Protein AF-A0AA36BND4-F1 (afdb_monomer_lite)

Radius of gyration: 19.96 Å; chains: 1; bounding box: 48×33×44 Å

Organism: Octopus vulgaris (NCBI:txid6645)

InterPro domains:
  IPR000215 Serpin family [PTHR11461] (5-72)
  IPR023796 Serpin domain [PF00079] (4-73)
  IPR036186 Serpin superfamily [SSF56574] (3-73)
  IPR042178 Serpin superfamily, domain 1 [G3DSA:3.30.497.10] (11-64)
  IPR042185 Serpin superfamily, domain 2 [G3DSA:2.30.39.10] (4-73)

pLDDT: mean 78.81, std 16.25, range [34.03, 93.25]

Sequence (76 aa):
MMLLELNISKFRLESSFQLGDVLKKLGLSDIFDPLKADLSGMTGGEKNIYASEMFHKAFVDVNEEGTEATAVIREG

Foldseek 3Di:
DDDDDDDDDWDKDKDKDFCQVVCVVVVNPQLCPQVRRDPCVPVVHDHSHHDPTDMWIWMWTDDPVGIDTDTDDDDD

Structure (mmCIF, N/CA/C/O backbone):
data_AF-A0AA36BND4-F1
#
_entry.id   AF-A0AA36BND4-F1
#
loop_
_atom_site.group_PDB
_atom_site.id
_atom_site.type_symbol
_atom_site.label_atom_id
_atom_site.label_alt_id
_atom_site.label_comp_id
_atom_site.label_asym_id
_atom_site.label_entity_id
_atom_site.label_seq_id
_atom_site.pdbx_PDB_ins_code
_atom_site.Cartn_x
_atom_site.Cartn_y
_atom_site.Cartn_z
_atom_site.occupancy
_atom_site.B_iso_or_equiv
_atom_site.auth_seq_id
_atom_site.auth_comp_id
_atom_site.auth_asym_id
_atom_site.auth_atom_id
_atom_site.pdbx_PDB_model_num
ATOM 1 N N . MET A 1 1 ? -29.994 28.723 24.394 1.00 48.78 1 MET A N 1
ATOM 2 C CA . MET A 1 1 ? -28.813 27.901 24.059 1.00 48.78 1 MET A CA 1
ATOM 3 C C . MET A 1 1 ? -29.177 26.460 24.387 1.00 48.78 1 MET A C 1
ATOM 5 O O . MET A 1 1 ? -29.481 26.203 25.541 1.00 48.78 1 MET A O 1
ATOM 9 N N . MET A 1 2 ? -29.296 25.576 23.391 1.00 49.44 2 MET A N 1
ATOM 10 C CA . MET A 1 2 ? -29.525 24.140 23.625 1.00 49.44 2 MET A CA 1
ATOM 11 C C . MET A 1 2 ? -28.176 23.425 23.683 1.00 49.44 2 MET A C 1
ATOM 13 O O . MET A 1 2 ? -27.294 23.732 22.884 1.00 49.44 2 MET A O 1
ATOM 17 N N . LEU A 1 3 ? -28.028 22.504 24.634 1.00 69.06 3 LEU A N 1
ATOM 18 C CA . LEU A 1 3 ? -26.880 21.606 24.740 1.00 69.06 3 LEU A CA 1
ATOM 19 C C . LEU A 1 3 ? -27.164 20.343 23.921 1.00 69.06 3 LEU A C 1
ATOM 21 O O . LEU A 1 3 ? -28.263 19.797 23.991 1.00 69.06 3 LEU A O 1
ATOM 25 N N . LEU A 1 4 ? -26.181 19.911 23.133 1.00 71.25 4 LEU A N 1
ATOM 26 C CA . LEU A 1 4 ? -26.205 18.643 22.411 1.00 71.25 4 LEU A CA 1
ATOM 27 C C . LEU A 1 4 ? -25.496 17.591 23.269 1.00 71.25 4 LEU A C 1
ATOM 29 O O . LEU A 1 4 ? -24.317 17.754 23.577 1.00 71.25 4 LEU A O 1
ATOM 33 N N . GLU A 1 5 ? -26.195 16.519 23.635 1.00 72.62 5 GLU A N 1
ATOM 34 C CA . GLU A 1 5 ? -25.577 15.346 24.257 1.00 72.62 5 GLU A CA 1
ATOM 35 C C . GLU A 1 5 ? -25.055 14.404 23.164 1.00 72.62 5 GLU A C 1
ATOM 37 O O . GLU A 1 5 ? -25.828 13.828 22.397 1.00 72.62 5 GLU A O 1
ATOM 42 N N . LEU A 1 6 ? -23.728 14.267 23.075 1.00 74.12 6 LEU A N 1
ATOM 43 C CA . LEU A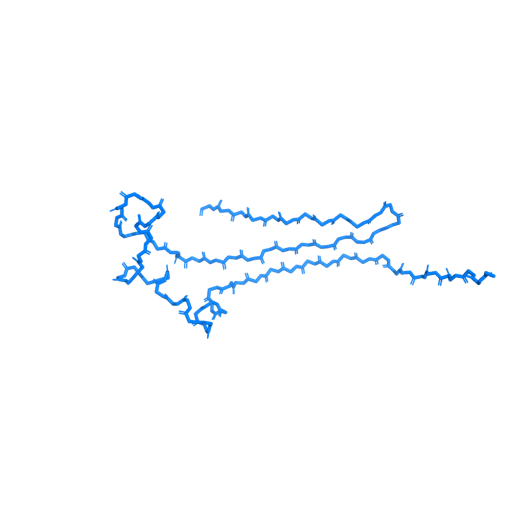 1 6 ? -23.055 13.388 22.121 1.00 74.12 6 LEU A CA 1
ATOM 44 C C . LEU A 1 6 ? -22.678 12.074 22.816 1.00 74.12 6 LEU A C 1
ATOM 46 O O . LEU A 1 6 ? -21.881 12.072 23.748 1.00 74.12 6 LEU A O 1
ATOM 50 N N . ASN A 1 7 ? -23.221 10.957 22.334 1.00 77.25 7 ASN A N 1
ATOM 51 C CA . ASN A 1 7 ? -22.823 9.615 22.757 1.00 77.25 7 ASN A CA 1
ATOM 52 C C . ASN A 1 7 ? -22.131 8.910 21.587 1.00 77.25 7 ASN A C 1
ATOM 54 O O . ASN A 1 7 ? -22.752 8.689 20.547 1.00 77.25 7 ASN A O 1
ATOM 58 N N . ILE A 1 8 ? -20.856 8.552 21.754 1.00 80.25 8 ILE A N 1
ATOM 59 C CA . ILE A 1 8 ? -20.080 7.785 20.774 1.00 80.25 8 ILE A CA 1
ATOM 60 C C . ILE A 1 8 ? -19.448 6.574 21.458 1.00 80.25 8 ILE A C 1
ATOM 62 O O . ILE A 1 8 ? -18.866 6.683 22.535 1.00 80.25 8 ILE A O 1
ATOM 66 N N . SER A 1 9 ? -19.607 5.394 20.861 1.00 81.19 9 SER A N 1
ATOM 67 C CA . SER A 1 9 ? -19.023 4.163 21.394 1.00 81.19 9 SER A CA 1
ATOM 68 C C . SER A 1 9 ? -17.519 4.126 21.145 1.00 81.19 9 SER A C 1
ATOM 70 O O . SER A 1 9 ? -17.053 4.563 20.096 1.00 81.19 9 SER A O 1
ATOM 72 N N . LYS A 1 10 ? -16.766 3.541 22.080 1.00 85.94 10 LYS A N 1
ATOM 73 C CA . LYS A 1 10 ? -15.354 3.212 21.860 1.00 85.94 10 LYS A CA 1
ATOM 74 C C . LYS A 1 10 ? -15.254 2.158 20.766 1.00 85.94 10 LYS A C 1
ATOM 76 O O . LYS A 1 10 ? -15.949 1.141 20.832 1.00 85.94 10 LYS A O 1
ATOM 81 N N . PHE A 1 11 ? -14.394 2.379 19.782 1.00 87.00 11 PHE A N 1
ATOM 82 C CA . PHE A 1 11 ? -14.140 1.392 18.742 1.00 87.00 11 PHE A CA 1
ATOM 83 C C . PHE A 1 11 ? -12.702 1.476 18.250 1.00 87.00 11 PHE A C 1
ATOM 85 O O . PHE A 1 11 ? -12.076 2.534 18.257 1.00 87.00 11 PHE A O 1
ATOM 92 N N . ARG A 1 12 ? -12.210 0.337 17.770 1.00 83.69 12 ARG A N 1
ATOM 93 C CA . ARG A 1 12 ? -10.938 0.230 17.069 1.00 83.69 12 ARG A CA 1
ATOM 94 C C . ARG A 1 12 ? -11.193 -0.343 15.683 1.00 83.69 12 ARG A C 1
ATOM 96 O O . ARG A 1 12 ? -11.840 -1.381 15.554 1.00 83.69 12 ARG A O 1
ATOM 103 N N . LEU A 1 13 ? -10.681 0.331 14.663 1.00 87.12 13 LEU A N 1
ATOM 104 C CA . LEU A 1 13 ? -10.684 -0.130 13.279 1.00 87.12 13 LEU A CA 1
ATOM 105 C C .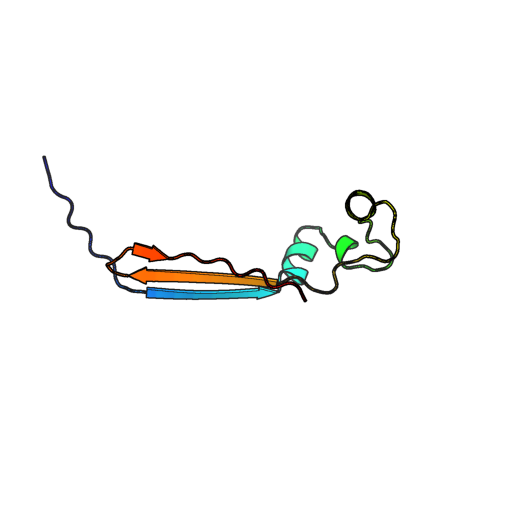 LEU A 1 13 ? -9.241 -0.361 12.848 1.00 87.12 13 LEU A C 1
ATOM 107 O O . LEU A 1 13 ? -8.392 0.503 13.037 1.00 87.12 13 LEU A O 1
ATOM 111 N N . GLU A 1 14 ? -8.975 -1.508 12.240 1.00 88.25 14 GLU A N 1
ATOM 112 C CA . GLU A 1 14 ? -7.720 -1.791 11.548 1.00 88.25 14 GLU A CA 1
ATOM 113 C C . GLU A 1 14 ? -8.058 -2.148 10.105 1.00 88.25 14 GLU A C 1
ATOM 115 O O . GLU A 1 14 ? -9.036 -2.846 9.828 1.00 88.25 14 GLU A O 1
ATOM 120 N N . SER A 1 15 ? -7.284 -1.632 9.161 1.00 83.56 15 SER A N 1
ATOM 121 C CA . SER A 1 15 ? -7.458 -1.929 7.747 1.00 83.56 15 SER A CA 1
ATOM 122 C C . SER A 1 15 ? -6.105 -2.087 7.077 1.00 83.56 15 SER A C 1
ATOM 124 O O . SER A 1 15 ? -5.184 -1.303 7.299 1.00 83.56 15 SER A O 1
ATOM 126 N N . SER A 1 16 ? -5.994 -3.128 6.261 1.00 85.56 16 SER A N 1
ATOM 127 C CA . SER A 1 16 ? -4.808 -3.443 5.475 1.00 85.56 16 SER A CA 1
ATOM 128 C C . SER A 1 16 ? -5.251 -3.738 4.051 1.00 85.56 16 SER A C 1
ATOM 130 O O . SER A 1 16 ? -6.102 -4.603 3.836 1.00 85.56 16 SER A O 1
ATOM 132 N N . PHE A 1 17 ? -4.697 -3.010 3.086 1.00 84.19 17 PHE A N 1
ATOM 133 C CA . PHE A 1 17 ? -5.029 -3.148 1.675 1.00 84.19 17 PHE A CA 1
ATOM 134 C C . PHE A 1 17 ? -3.767 -3.381 0.858 1.00 84.19 17 PHE A C 1
ATOM 136 O O . PHE A 1 17 ? -2.799 -2.627 0.963 1.00 84.19 17 PHE A O 1
ATOM 143 N N . GLN A 1 18 ? -3.811 -4.384 -0.013 1.00 85.94 18 GLN A N 1
ATOM 144 C CA . GLN A 1 18 ? -2.859 -4.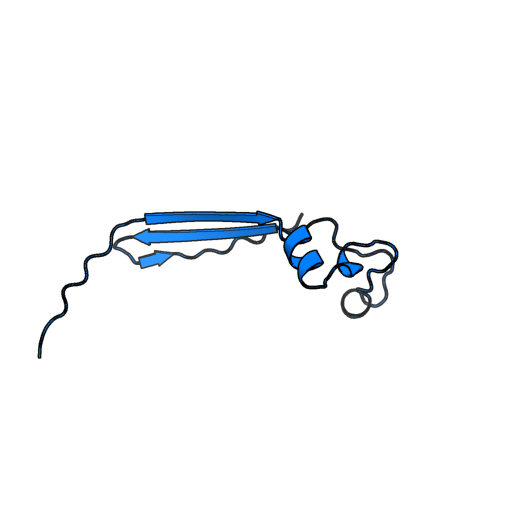510 -1.106 1.00 85.94 18 GLN A CA 1
ATOM 145 C C . GLN A 1 18 ? -3.317 -3.583 -2.234 1.00 85.94 18 GLN A C 1
ATOM 147 O O . GLN A 1 18 ? -4.321 -3.830 -2.903 1.00 85.94 18 GLN A O 1
ATOM 152 N N . LEU A 1 19 ? -2.601 -2.476 -2.414 1.00 87.81 19 LEU A N 1
ATOM 153 C CA . LEU A 1 19 ? -2.977 -1.424 -3.355 1.00 87.81 19 LEU A CA 1
ATOM 154 C C . LEU A 1 19 ? -2.592 -1.743 -4.798 1.00 87.81 19 LEU A C 1
ATOM 156 O O . LEU A 1 19 ? -3.132 -1.112 -5.700 1.00 87.81 19 LEU A O 1
ATOM 160 N N . GLY A 1 20 ? -1.710 -2.719 -5.032 1.00 87.50 20 GLY A N 1
ATOM 161 C CA . GLY A 1 20 ? -1.212 -3.042 -6.373 1.00 87.50 20 GLY A CA 1
ATOM 162 C C . GLY A 1 20 ? -2.330 -3.206 -7.409 1.00 87.50 20 GLY A C 1
ATOM 163 O O . GLY A 1 20 ? -2.321 -2.540 -8.440 1.00 87.50 20 GLY A O 1
ATOM 164 N N . ASP A 1 21 ? -3.346 -4.019 -7.114 1.00 86.75 21 ASP A N 1
ATOM 165 C CA . ASP A 1 21 ? -4.451 -4.257 -8.053 1.00 86.75 21 ASP A CA 1
ATOM 166 C C . ASP A 1 21 ? -5.389 -3.055 -8.197 1.00 86.75 21 ASP A C 1
ATOM 168 O O . ASP A 1 21 ? -5.933 -2.813 -9.275 1.00 86.75 21 ASP A O 1
ATOM 172 N N . VAL A 1 22 ? -5.577 -2.286 -7.123 1.00 90.00 22 VAL A N 1
ATOM 173 C CA . VAL A 1 22 ? -6.393 -1.065 -7.148 1.00 90.00 22 VAL A CA 1
ATOM 174 C C . VAL A 1 22 ? -5.724 -0.012 -8.027 1.00 90.00 22 VAL A C 1
ATOM 176 O O . VAL A 1 22 ? -6.365 0.554 -8.907 1.00 90.00 22 VAL A O 1
ATOM 179 N N . LEU A 1 23 ? -4.423 0.205 -7.849 1.00 89.75 23 LEU A N 1
ATOM 180 C CA . LEU A 1 23 ? -3.646 1.176 -8.615 1.00 89.75 23 LEU A CA 1
ATOM 181 C C . LEU A 1 23 ? -3.537 0.780 -10.086 1.00 89.75 23 LEU A C 1
ATOM 183 O O . LEU A 1 23 ? -3.743 1.627 -10.954 1.00 89.75 23 LEU A O 1
ATOM 187 N N . LYS A 1 24 ? -3.345 -0.512 -10.382 1.00 90.31 24 LYS A N 1
ATOM 188 C CA . LYS A 1 24 ? -3.413 -1.030 -11.758 1.00 90.31 24 LYS A CA 1
ATOM 189 C C . LYS A 1 24 ? -4.768 -0.735 -12.407 1.00 90.31 24 LYS A C 1
ATOM 191 O O . LYS A 1 24 ? -4.803 -0.264 -13.540 1.00 90.31 24 LYS A O 1
ATOM 196 N N . LYS A 1 25 ? -5.882 -0.941 -11.690 1.00 90.19 25 LYS A N 1
ATOM 197 C CA . LYS A 1 25 ? -7.236 -0.603 -12.181 1.00 90.19 25 LYS A CA 1
ATOM 198 C C . LYS A 1 25 ? -7.444 0.898 -12.395 1.00 90.19 25 LYS A C 1
ATOM 200 O O . LYS A 1 25 ? -8.240 1.273 -13.248 1.00 90.19 25 LYS A O 1
ATOM 205 N N . LEU A 1 26 ? -6.739 1.739 -11.642 1.00 92.12 26 LEU A N 1
ATOM 206 C CA . LEU A 1 26 ? -6.757 3.197 -11.796 1.00 92.12 26 LEU A CA 1
ATOM 207 C C . LEU A 1 26 ? -5.811 3.706 -12.901 1.00 92.12 26 LEU A C 1
ATOM 209 O O . LEU A 1 26 ? -5.785 4.906 -13.158 1.00 92.12 26 LEU A O 1
ATOM 213 N N . GLY A 1 27 ? -5.062 2.821 -13.569 1.00 89.56 27 GLY A N 1
ATOM 214 C CA . GLY A 1 27 ? -4.166 3.161 -14.683 1.00 89.56 27 GLY A CA 1
ATOM 215 C C . GLY A 1 27 ? -2.684 3.269 -14.313 1.00 89.56 27 GLY A C 1
ATOM 216 O O . GLY A 1 27 ? -1.853 3.493 -15.186 1.00 89.56 27 GLY A O 1
ATOM 217 N N . LEU A 1 28 ? -2.323 3.060 -13.045 1.00 90.12 28 LEU A N 1
ATOM 218 C CA . LEU A 1 28 ? -0.936 3.035 -12.567 1.00 90.12 28 LEU A CA 1
ATOM 219 C C . LEU A 1 28 ? -0.360 1.614 -12.669 1.00 90.12 28 LEU A C 1
ATOM 221 O O . LEU A 1 28 ? -0.032 0.994 -11.662 1.00 90.12 28 LEU A O 1
ATOM 225 N N . SER A 1 29 ? -0.279 1.064 -13.882 1.00 91.88 29 SER A N 1
ATOM 226 C CA . SER A 1 29 ? 0.298 -0.269 -14.120 1.00 91.88 29 SER A CA 1
ATOM 227 C C . SER A 1 29 ? 1.805 -0.250 -14.341 1.00 91.88 29 SER A C 1
ATOM 229 O O . SER A 1 29 ? 2.490 -1.165 -13.891 1.00 91.88 29 SER A O 1
ATOM 231 N N . ASP A 1 30 ? 2.317 0.783 -15.013 1.00 93.25 30 ASP A N 1
ATOM 232 C CA . ASP A 1 30 ? 3.697 0.802 -15.513 1.00 93.25 30 ASP A CA 1
ATOM 233 C C . ASP A 1 30 ? 4.721 0.848 -14.380 1.00 93.25 30 ASP A C 1
ATOM 235 O O . ASP A 1 30 ? 5.768 0.225 -14.486 1.00 93.25 30 ASP A O 1
ATOM 239 N N . ILE A 1 31 ? 4.381 1.476 -13.250 1.00 92.62 31 ILE A N 1
ATOM 240 C CA . ILE A 1 31 ? 5.224 1.501 -12.045 1.00 92.62 31 ILE A CA 1
ATOM 241 C C . ILE A 1 31 ? 5.507 0.100 -11.477 1.00 92.62 31 ILE A C 1
ATOM 243 O O . ILE A 1 31 ? 6.501 -0.073 -10.781 1.00 92.62 31 ILE A O 1
ATOM 247 N N . PHE A 1 32 ? 4.666 -0.895 -11.784 1.00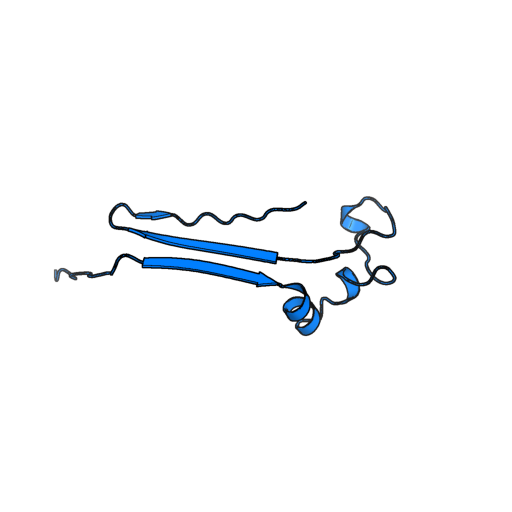 91.50 32 PHE A N 1
ATOM 248 C CA . PHE A 1 32 ? 4.837 -2.286 -11.349 1.00 91.50 32 PHE A CA 1
ATOM 249 C C . PHE A 1 32 ? 5.486 -3.187 -12.413 1.00 91.50 32 PHE A C 1
ATOM 251 O O . PHE A 1 32 ? 5.692 -4.374 -12.160 1.00 91.50 32 PHE A O 1
ATOM 258 N N . ASP A 1 33 ? 5.759 -2.669 -13.613 1.00 90.44 33 ASP A N 1
ATOM 259 C CA . ASP A 1 33 ? 6.324 -3.437 -14.723 1.00 90.44 33 ASP A CA 1
ATOM 260 C C . ASP A 1 33 ? 7.823 -3.116 -14.863 1.00 90.44 33 ASP A C 1
ATOM 262 O O . ASP A 1 33 ? 8.172 -1.989 -15.214 1.00 90.44 33 ASP A O 1
ATOM 266 N N . PRO A 1 34 ? 8.733 -4.083 -14.649 1.00 89.25 34 PRO A N 1
ATOM 267 C CA . PRO A 1 34 ? 10.176 -3.846 -14.720 1.00 89.25 34 PRO A CA 1
ATOM 268 C C . PRO A 1 34 ? 10.664 -3.375 -16.098 1.00 89.25 34 PRO A C 1
ATOM 270 O O . PRO A 1 34 ? 11.768 -2.842 -16.198 1.00 89.25 34 PRO A O 1
ATOM 273 N N . LEU A 1 35 ? 9.877 -3.576 -17.161 1.00 90.31 35 LEU A N 1
ATOM 274 C CA . LEU A 1 35 ? 10.215 -3.142 -18.518 1.00 90.31 35 LEU A CA 1
ATOM 275 C C . LEU A 1 35 ? 9.648 -1.763 -18.872 1.00 90.31 35 LEU A C 1
ATOM 277 O O . LEU A 1 35 ? 10.089 -1.175 -19.861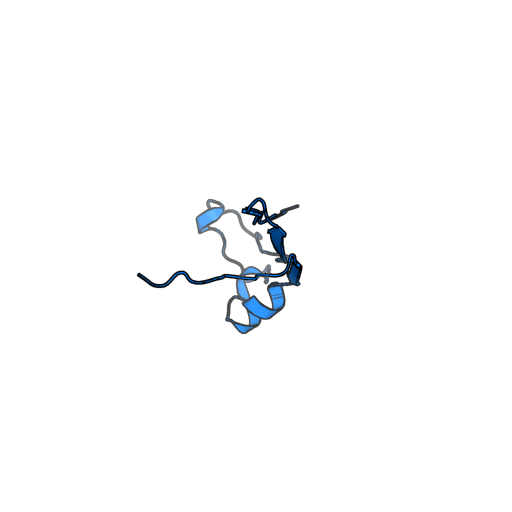 1.00 90.31 35 LEU A O 1
ATOM 281 N N . LYS A 1 36 ? 8.666 -1.261 -18.113 1.00 91.25 36 LYS A N 1
ATOM 282 C CA . LYS A 1 36 ? 7.971 0.005 -18.407 1.00 91.25 36 LYS A CA 1
ATOM 283 C C . LYS A 1 36 ? 8.105 1.055 -17.315 1.00 91.25 36 LYS A C 1
ATOM 285 O O . LYS A 1 36 ? 7.874 2.227 -17.599 1.00 91.25 36 LYS A O 1
ATOM 290 N N . ALA A 1 37 ? 8.448 0.657 -16.094 1.00 92.12 37 ALA A N 1
ATOM 291 C CA . ALA A 1 37 ? 8.594 1.571 -14.978 1.00 92.12 37 ALA A CA 1
ATOM 292 C C . ALA A 1 37 ? 9.680 2.607 -15.282 1.00 92.12 37 ALA A C 1
ATOM 294 O O . ALA A 1 37 ? 10.837 2.267 -15.539 1.00 92.12 37 ALA A O 1
ATOM 295 N N . ASP A 1 38 ? 9.295 3.878 -15.214 1.00 90.94 38 ASP A N 1
ATOM 296 C CA . ASP A 1 38 ? 10.212 5.005 -15.301 1.00 90.94 38 ASP A CA 1
ATOM 297 C C . ASP A 1 38 ? 10.108 5.841 -14.025 1.00 90.94 38 ASP A C 1
ATOM 299 O O . ASP A 1 38 ? 9.187 6.635 -13.836 1.00 90.94 38 ASP A O 1
ATOM 303 N N . LEU A 1 39 ? 11.068 5.621 -13.128 1.00 90.06 39 LEU A N 1
ATOM 304 C CA . LEU A 1 39 ? 11.233 6.368 -11.881 1.00 90.06 39 LEU A CA 1
ATOM 305 C C . LEU A 1 39 ? 12.464 7.287 -11.929 1.00 90.06 39 LEU A C 1
ATOM 307 O O . LEU A 1 39 ? 12.905 7.789 -10.894 1.00 90.06 39 LEU A O 1
ATOM 311 N N . SER A 1 40 ? 13.005 7.552 -13.125 1.00 89.88 40 SER A N 1
ATOM 312 C CA . SER A 1 40 ? 14.240 8.328 -13.319 1.00 89.88 40 SER A CA 1
ATOM 313 C C . SER A 1 40 ? 14.192 9.731 -12.703 1.00 89.88 40 SER A C 1
ATOM 315 O O . SER A 1 40 ? 15.214 10.225 -12.222 1.00 89.88 40 SER A O 1
ATOM 317 N N . GLY A 1 41 ? 13.005 10.346 -12.648 1.00 88.31 41 GLY A N 1
ATOM 318 C CA . GLY A 1 41 ? 12.777 11.642 -12.001 1.00 88.31 41 GLY A CA 1
ATOM 319 C C . GLY A 1 41 ? 12.995 11.640 -10.482 1.00 88.31 41 GLY A C 1
ATOM 320 O O . GLY A 1 41 ? 13.266 12.692 -9.911 1.00 88.31 41 GLY A O 1
ATOM 321 N N . MET A 1 42 ? 12.913 10.476 -9.830 1.00 88.94 42 MET A N 1
ATOM 322 C CA . MET A 1 42 ? 13.175 10.306 -8.394 1.00 88.94 42 MET A CA 1
ATOM 323 C C . MET A 1 42 ? 14.566 9.726 -8.125 1.00 88.94 42 MET A C 1
ATOM 325 O O . MET A 1 42 ? 15.166 10.017 -7.095 1.00 88.94 42 MET A O 1
ATOM 329 N N . THR A 1 43 ? 15.078 8.909 -9.048 1.00 88.56 43 THR A N 1
ATOM 330 C CA . THR A 1 43 ? 16.280 8.086 -8.846 1.00 88.56 43 THR A CA 1
ATOM 331 C C . THR A 1 43 ? 17.537 8.682 -9.481 1.00 88.56 43 THR A C 1
ATOM 333 O O . THR A 1 43 ? 18.587 8.048 -9.505 1.00 88.56 43 THR A O 1
ATOM 336 N N . GLY A 1 44 ? 17.455 9.893 -10.041 1.00 84.94 44 GLY A N 1
ATOM 337 C CA . GLY A 1 44 ? 18.599 10.546 -10.684 1.00 84.94 44 GLY A CA 1
ATOM 338 C C . GLY A 1 44 ? 19.097 9.823 -11.943 1.00 84.94 44 GLY A C 1
ATOM 339 O O . GLY A 1 44 ? 20.257 9.985 -12.318 1.00 84.94 44 GLY A O 1
ATOM 340 N N . GLY A 1 45 ? 18.236 9.034 -12.598 1.00 82.56 45 GLY A N 1
ATOM 341 C CA . GLY A 1 45 ? 18.551 8.314 -13.839 1.00 82.56 45 GLY A CA 1
ATOM 342 C C . GLY A 1 45 ? 18.916 6.834 -13.678 1.00 82.56 45 GLY A C 1
ATOM 343 O O . GLY A 1 45 ? 19.301 6.197 -14.662 1.00 82.56 45 GLY A O 1
ATOM 344 N N . GLU A 1 46 ? 18.793 6.271 -12.476 1.00 84.81 46 GLU A N 1
ATOM 345 C CA . GLU A 1 46 ? 18.975 4.836 -12.253 1.00 84.81 46 GLU A CA 1
ATOM 346 C C . GLU A 1 46 ? 17.857 4.021 -12.932 1.00 84.81 46 GLU A C 1
ATOM 348 O O . GLU A 1 46 ? 16.681 4.395 -12.906 1.00 84.81 46 GLU A O 1
ATOM 353 N N . LYS A 1 47 ? 18.243 2.920 -13.588 1.00 82.31 47 LYS A N 1
ATOM 354 C CA . LYS A 1 47 ? 17.356 2.062 -14.393 1.00 82.31 47 LYS A CA 1
ATOM 355 C C . LYS A 1 47 ? 16.943 0.812 -13.619 1.00 82.31 47 LYS A C 1
ATOM 357 O O . LYS A 1 47 ? 17.624 0.415 -12.682 1.00 82.31 47 LYS A O 1
ATOM 362 N N . ASN A 1 48 ? 15.888 0.142 -14.087 1.00 84.69 48 ASN A N 1
ATOM 363 C CA . ASN A 1 48 ? 15.349 -1.098 -13.507 1.00 84.69 48 ASN A CA 1
ATOM 364 C C . ASN A 1 48 ? 14.811 -0.941 -12.076 1.00 84.69 48 ASN A C 1
ATOM 366 O O . ASN A 1 48 ? 14.806 -1.901 -11.307 1.00 84.69 48 ASN A O 1
ATOM 370 N N . ILE A 1 49 ? 14.341 0.256 -11.727 1.00 91.50 49 ILE A N 1
ATOM 371 C CA . ILE A 1 49 ? 13.641 0.509 -10.469 1.00 91.50 49 ILE A CA 1
ATOM 372 C C . ILE A 1 49 ? 12.145 0.486 -10.762 1.00 91.50 49 ILE A C 1
ATOM 374 O O . ILE A 1 49 ? 11.664 1.213 -11.629 1.00 91.50 49 ILE A O 1
ATOM 378 N N . TYR A 1 50 ? 11.424 -0.367 -10.045 1.00 92.06 50 TYR A N 1
ATOM 379 C CA . TYR A 1 50 ? 9.984 -0.563 -10.163 1.00 92.06 50 TYR A CA 1
ATOM 380 C C . TYR A 1 50 ? 9.420 -0.963 -8.798 1.00 92.06 50 TYR A C 1
ATOM 382 O O . TYR A 1 50 ? 10.137 -1.489 -7.945 1.00 92.06 50 TYR A O 1
ATOM 390 N N . ALA A 1 51 ? 8.132 -0.717 -8.587 1.00 90.56 51 ALA A N 1
ATOM 391 C CA . ALA A 1 51 ? 7.431 -1.180 -7.402 1.00 90.56 51 ALA A CA 1
ATOM 392 C C . ALA A 1 51 ? 7.100 -2.669 -7.555 1.00 90.56 51 ALA A C 1
ATOM 394 O O . ALA A 1 51 ? 6.414 -3.067 -8.494 1.00 90.56 51 ALA A O 1
ATOM 395 N N . SER A 1 52 ? 7.553 -3.503 -6.624 1.00 89.38 52 SER A N 1
ATOM 396 C CA . SER A 1 52 ? 7.146 -4.910 -6.567 1.00 89.38 52 SER A CA 1
ATOM 397 C C . SER A 1 52 ? 5.727 -5.038 -6.009 1.00 89.38 52 SER A C 1
ATOM 399 O O . SER A 1 52 ? 4.845 -5.622 -6.639 1.00 89.38 52 SER A O 1
ATOM 401 N N . GLU A 1 53 ? 5.490 -4.435 -4.846 1.00 87.12 53 GLU A N 1
ATOM 402 C CA . GLU A 1 53 ? 4.221 -4.457 -4.125 1.00 87.12 53 GLU A CA 1
ATOM 403 C C . GLU A 1 53 ? 3.964 -3.104 -3.449 1.00 87.12 53 GLU A C 1
ATOM 405 O O . GLU A 1 53 ? 4.883 -2.330 -3.192 1.00 87.12 53 GLU A O 1
ATOM 410 N N . MET A 1 54 ? 2.696 -2.802 -3.160 1.00 87.50 54 MET A N 1
ATOM 411 C CA . MET A 1 54 ? 2.318 -1.610 -2.401 1.00 87.50 54 MET A CA 1
ATOM 412 C C . MET A 1 54 ? 1.207 -1.951 -1.413 1.00 87.50 54 MET A C 1
ATOM 414 O O . MET A 1 54 ? 0.171 -2.503 -1.797 1.00 87.50 54 MET A O 1
ATOM 418 N N . PHE A 1 55 ? 1.413 -1.574 -0.152 1.00 88.19 55 PHE A N 1
ATOM 419 C CA . PHE A 1 55 ? 0.495 -1.848 0.947 1.00 88.19 55 PHE A CA 1
ATOM 420 C C . PHE A 1 55 ? 0.079 -0.564 1.658 1.00 88.19 55 PHE A C 1
ATOM 422 O O . PHE A 1 55 ? 0.897 0.319 1.907 1.00 88.19 55 PHE A O 1
ATOM 429 N N . HIS A 1 56 ? -1.196 -0.488 2.033 1.00 84.38 56 HIS A N 1
ATOM 430 C CA . HIS A 1 56 ? -1.724 0.560 2.898 1.00 84.38 56 HIS A CA 1
ATOM 431 C C . HIS A 1 56 ? -2.272 -0.062 4.173 1.00 84.38 56 HIS A C 1
ATOM 433 O O . HIS A 1 56 ? -3.278 -0.772 4.131 1.00 84.38 56 HIS A O 1
ATOM 439 N N . LYS A 1 57 ? -1.609 0.214 5.299 1.00 86.19 57 LYS A N 1
ATOM 440 C CA . LYS A 1 57 ? -2.060 -0.181 6.630 1.00 86.19 57 LYS A CA 1
ATOM 441 C C . LYS A 1 57 ? -2.450 1.061 7.426 1.00 86.19 57 LYS A C 1
ATOM 443 O O . LYS A 1 57 ? -1.646 1.975 7.595 1.00 86.19 57 LYS A O 1
ATOM 448 N N . ALA A 1 58 ? -3.676 1.072 7.928 1.00 84.06 58 ALA A N 1
ATOM 449 C CA . ALA A 1 58 ? -4.217 2.151 8.739 1.00 84.06 58 ALA A CA 1
ATOM 450 C C . ALA A 1 58 ? -4.948 1.579 9.951 1.00 84.06 58 ALA A C 1
ATOM 452 O O . ALA A 1 58 ? -5.556 0.508 9.878 1.00 84.06 58 ALA A O 1
ATOM 453 N N . PHE A 1 59 ? -4.905 2.307 11.062 1.00 83.94 59 PHE A N 1
ATOM 454 C CA . PHE A 1 59 ? -5.735 2.015 12.217 1.00 83.94 59 PHE A CA 1
ATOM 455 C C . PHE A 1 59 ? -6.312 3.297 12.809 1.00 83.94 59 PHE A C 1
ATOM 457 O O . PHE A 1 59 ? -5.717 4.370 12.707 1.00 83.94 59 PHE A O 1
ATOM 464 N N . VAL A 1 60 ? -7.487 3.164 13.413 1.00 82.69 60 VAL A N 1
ATOM 465 C CA . VAL A 1 60 ? -8.190 4.229 14.124 1.00 82.69 60 VAL A CA 1
ATOM 466 C C . VAL A 1 60 ? -8.604 3.676 15.476 1.00 82.69 60 VAL A C 1
ATOM 468 O O . VAL A 1 60 ? -9.264 2.637 15.535 1.00 82.69 60 VAL A O 1
ATOM 471 N N . ASP A 1 61 ? -8.225 4.368 16.545 1.00 83.75 61 ASP A N 1
ATOM 472 C CA . ASP A 1 61 ? -8.659 4.075 17.908 1.00 83.75 61 ASP A CA 1
ATOM 473 C C . ASP A 1 61 ? -9.427 5.282 18.456 1.00 83.75 61 ASP A C 1
ATOM 475 O O . ASP A 1 61 ? -8.891 6.393 18.510 1.00 83.75 61 ASP A O 1
ATOM 479 N N . VAL A 1 62 ? -10.701 5.075 18.793 1.00 81.06 62 VAL A N 1
ATOM 480 C CA . VAL A 1 62 ? -11.567 6.098 19.385 1.00 81.06 62 VAL A CA 1
ATOM 481 C C . VAL A 1 62 ? -11.835 5.728 20.833 1.00 81.06 62 VAL A C 1
ATOM 483 O O . VAL A 1 62 ? -12.518 4.738 21.122 1.00 81.06 62 VAL A O 1
ATOM 486 N N . ASN A 1 63 ? -11.335 6.562 21.741 1.00 79.00 63 ASN A N 1
ATOM 487 C CA . ASN A 1 63 ? -11.544 6.433 23.174 1.00 79.00 63 ASN A CA 1
ATOM 488 C C . ASN A 1 63 ? -11.961 7.781 23.804 1.00 79.00 63 ASN A C 1
ATOM 490 O O . ASN A 1 63 ? -12.130 8.785 23.117 1.00 79.00 63 ASN A O 1
ATOM 494 N N . GLU A 1 64 ? -12.201 7.781 25.118 1.00 70.31 64 GLU A N 1
ATOM 495 C CA . GLU A 1 64 ? -12.682 8.954 25.874 1.00 70.31 64 GLU A CA 1
ATOM 496 C C . GLU A 1 64 ? -11.600 10.026 26.088 1.00 70.31 64 GLU A C 1
ATOM 498 O O . GLU A 1 64 ? -11.930 11.153 26.450 1.00 70.31 64 GLU A O 1
ATOM 503 N N . GLU A 1 65 ? -10.327 9.696 25.852 1.00 60.88 65 GLU 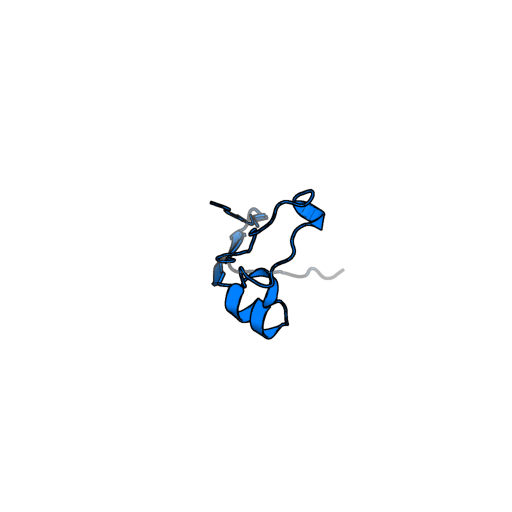A N 1
ATOM 504 C CA . GLU A 1 65 ? -9.200 10.631 25.940 1.00 60.88 65 GLU A CA 1
ATOM 505 C C . GLU A 1 65 ? -8.923 11.327 24.592 1.00 60.88 65 GLU A C 1
ATOM 507 O O . GLU A 1 65 ? -8.378 12.431 24.574 1.00 60.88 65 GLU A O 1
ATOM 512 N N . GLY A 1 66 ? -9.345 10.739 23.462 1.00 53.97 66 GLY A N 1
ATOM 513 C CA . GLY A 1 66 ? -9.192 11.305 22.119 1.00 53.97 66 GLY A CA 1
ATOM 514 C C . GLY A 1 66 ? -9.243 10.260 20.994 1.00 53.97 66 GLY A C 1
ATOM 515 O O . GLY A 1 66 ? -9.508 9.081 21.216 1.00 53.97 66 GLY A O 1
ATOM 516 N N . THR A 1 67 ? -9.007 10.695 19.750 1.00 50.22 67 THR A N 1
ATOM 517 C CA . THR A 1 67 ? -8.794 9.806 18.588 1.00 50.22 67 THR A CA 1
ATOM 518 C C . THR A 1 67 ? -7.303 9.768 18.259 1.00 50.22 67 THR A C 1
ATOM 520 O O . THR A 1 67 ? -6.765 10.762 17.772 1.00 50.22 67 THR A O 1
ATOM 523 N N . GLU A 1 68 ? -6.627 8.644 18.506 1.00 55.06 68 GLU A N 1
ATOM 524 C CA . GLU A 1 68 ? -5.239 8.435 18.068 1.00 55.06 68 GLU A CA 1
ATOM 525 C C . GLU A 1 68 ? -5.235 7.735 16.701 1.00 55.06 68 GLU A C 1
ATOM 527 O O . GLU A 1 68 ? -5.559 6.553 16.574 1.00 55.06 68 GLU A O 1
ATOM 532 N N . ALA A 1 69 ? -4.874 8.480 15.654 1.00 52.72 69 ALA A N 1
ATOM 533 C CA . ALA A 1 69 ? -4.680 7.964 14.302 1.00 52.72 69 ALA A CA 1
ATOM 534 C C . ALA A 1 69 ? -3.179 7.915 14.001 1.00 52.72 69 ALA A C 1
ATOM 536 O O . ALA A 1 69 ? -2.555 8.946 13.757 1.00 52.72 69 ALA A O 1
ATOM 537 N N . THR A 1 70 ? -2.586 6.724 14.016 1.00 49.94 70 THR A N 1
ATOM 538 C CA . THR A 1 70 ? -1.200 6.533 13.572 1.00 49.94 70 THR A CA 1
ATOM 539 C C . THR A 1 70 ? -1.210 5.735 12.271 1.00 49.94 70 THR A C 1
ATOM 541 O O . THR A 1 70 ? -1.627 4.581 12.214 1.00 49.94 70 THR A O 1
ATOM 544 N N . ALA A 1 71 ? -0.761 6.366 11.189 1.00 44.56 71 ALA A N 1
ATOM 545 C CA . ALA A 1 71 ? -0.514 5.697 9.919 1.00 44.56 71 ALA A CA 1
ATOM 546 C C . ALA A 1 71 ? 0.887 5.073 9.965 1.00 44.56 71 ALA A C 1
ATOM 548 O O . ALA A 1 71 ? 1.877 5.786 10.119 1.00 44.56 71 ALA A O 1
ATOM 549 N N . VAL A 1 72 ? 0.983 3.747 9.843 1.00 38.88 72 VAL A N 1
ATOM 550 C CA . VAL A 1 72 ? 2.271 3.048 9.736 1.00 38.88 72 VAL A CA 1
ATOM 551 C C . VAL A 1 72 ? 2.447 2.601 8.292 1.00 38.88 72 VAL A C 1
ATOM 553 O O . VAL A 1 72 ? 1.863 1.611 7.859 1.00 38.88 72 VAL A O 1
ATOM 556 N N . ILE A 1 73 ? 3.273 3.336 7.553 1.00 38.62 73 ILE A N 1
ATOM 557 C CA . ILE A 1 73 ? 3.813 2.927 6.253 1.00 38.62 73 ILE A CA 1
ATOM 558 C C . ILE A 1 73 ? 5.178 2.294 6.520 1.00 38.62 73 ILE A C 1
ATOM 560 O O . ILE A 1 73 ? 6.111 2.973 6.942 1.00 38.62 73 ILE A O 1
ATOM 564 N N . ARG A 1 74 ? 5.270 0.971 6.355 1.00 39.41 74 ARG A N 1
ATOM 565 C CA . ARG A 1 74 ? 6.520 0.216 6.485 1.00 39.41 74 ARG A CA 1
ATOM 566 C C . ARG A 1 74 ? 6.999 -0.142 5.083 1.00 39.41 74 ARG A C 1
ATOM 568 O O . ARG A 1 74 ? 6.364 -0.966 4.434 1.00 39.41 74 ARG A O 1
ATOM 575 N N . GLU A 1 75 ? 8.096 0.465 4.649 1.00 34.03 75 GLU A N 1
ATOM 576 C CA . GLU A 1 75 ? 8.887 -0.020 3.517 1.00 34.03 75 GLU A CA 1
ATOM 577 C C . GLU A 1 75 ? 9.974 -0.966 4.032 1.00 34.03 75 GLU A C 1
ATOM 579 O O . GLU A 1 75 ? 10.552 -0.754 5.104 1.00 34.03 75 GLU A O 1
ATOM 584 N N . GLY A 1 76 ? 10.200 -2.040 3.286 1.00 41.53 76 GLY A N 1
ATOM 585 C CA . GLY A 1 76 ? 11.275 -3.005 3.467 1.00 41.53 76 GLY A CA 1
ATOM 586 C C . GLY A 1 76 ? 11.694 -3.536 2.111 1.00 41.53 76 GLY A C 1
ATOM 587 O O . GLY A 1 76 ? 10.834 -3.520 1.202 1.00 41.53 76 GLY A O 1
#

Secondary structure (DSSP, 8-state):
-PPP------EEEEEEEE-HHHHHHTT--GGG-TTT---HHHHTT-SS---S--EEEEEEEE-SS-EE--B-----